Protein AF-A0A2V6LU46-F1 (afdb_monomer_lite)

Radius of gyration: 28.06 Å; chains: 1; bounding box: 50×74×69 Å

Sequence (119 aa):
MPWRPVLMEAGAPASKSTRRCGRGKVSLRPADETKRGPPYPMKVIEISCLEVWREISNFLDGEADPEMRARMEAHFKVCAHCTAILDGTKNVVKLVGDGVEYQMPEGFSKRLYDKLKAN

pLDDT: mean 71.81, std 19.09, range [36.12, 94.38]

Structure (mmCIF, N/CA/C/O backbone):
data_AF-A0A2V6LU46-F1
#
_entry.id   AF-A0A2V6LU46-F1
#
loop_
_atom_site.group_PDB
_atom_site.id
_atom_site.type_symbol
_atom_site.label_atom_id
_atom_site.label_alt_id
_atom_site.label_comp_id
_atom_site.label_asym_id
_atom_site.label_entity_id
_atom_site.label_seq_id
_atom_site.pdbx_PDB_ins_code
_atom_site.Cartn_x
_atom_site.Cartn_y
_atom_site.Cartn_z
_atom_site.occupancy
_atom_site.B_iso_or_equiv
_atom_site.auth_seq_id
_atom_site.auth_comp_id
_atom_site.auth_asym_id
_atom_site.auth_atom_id
_atom_site.pdbx_PDB_model_num
ATOM 1 N N . MET A 1 1 ? -2.431 -19.689 56.775 1.00 46.03 1 MET A N 1
ATOM 2 C CA . MET A 1 1 ? -2.349 -21.137 56.489 1.00 46.03 1 MET A CA 1
ATOM 3 C C . MET A 1 1 ? -1.683 -21.329 55.130 1.00 46.03 1 MET A C 1
ATOM 5 O O . MET A 1 1 ? -2.304 -20.988 54.131 1.00 46.03 1 MET A O 1
ATOM 9 N N . PRO A 1 2 ? -0.420 -21.776 55.076 1.00 44.84 2 PRO A N 1
ATOM 10 C CA . PRO A 1 2 ? 0.269 -22.089 53.828 1.00 44.84 2 PRO A CA 1
ATOM 11 C C . PRO A 1 2 ? -0.044 -23.534 53.412 1.00 44.84 2 PRO A C 1
ATOM 13 O O . PRO A 1 2 ? 0.163 -24.470 54.184 1.00 44.84 2 PRO A O 1
ATOM 16 N N . TRP A 1 3 ? -0.583 -23.713 52.207 1.00 41.88 3 TRP A N 1
ATOM 17 C CA . TRP A 1 3 ? -0.912 -25.030 51.666 1.00 41.88 3 TRP A CA 1
ATOM 18 C C . TRP A 1 3 ? 0.364 -25.727 51.181 1.00 41.88 3 TRP A C 1
ATOM 20 O O . TRP A 1 3 ? 1.124 -25.183 50.382 1.00 41.88 3 TRP A O 1
ATOM 30 N N . ARG A 1 4 ? 0.608 -26.922 51.726 1.00 52.62 4 ARG A N 1
ATOM 31 C CA . ARG A 1 4 ? 1.733 -27.810 51.399 1.00 52.62 4 ARG A CA 1
ATOM 32 C C . ARG A 1 4 ? 1.507 -28.504 50.043 1.00 52.62 4 ARG A C 1
ATOM 34 O O . ARG A 1 4 ? 0.354 -28.745 49.688 1.00 52.62 4 ARG A O 1
ATOM 41 N N . PRO A 1 5 ? 2.577 -28.880 49.320 1.00 50.88 5 PRO A N 1
ATOM 42 C CA . PRO A 1 5 ? 2.488 -29.598 48.054 1.00 50.88 5 PRO A CA 1
ATOM 43 C C . PRO A 1 5 ? 2.309 -31.104 48.293 1.00 50.88 5 PRO A C 1
ATOM 45 O O . PRO A 1 5 ? 2.883 -31.662 49.229 1.00 50.88 5 PRO A O 1
ATOM 48 N N . VAL A 1 6 ? 1.554 -31.768 47.419 1.00 54.22 6 VAL A N 1
ATOM 49 C CA . VAL A 1 6 ? 1.546 -33.232 47.304 1.00 54.22 6 VAL A CA 1
ATOM 50 C C . VAL A 1 6 ? 2.331 -33.594 46.050 1.00 54.22 6 VAL A C 1
ATOM 52 O O . VAL A 1 6 ? 1.936 -33.253 44.937 1.00 54.22 6 VAL A O 1
ATOM 55 N N . LEU A 1 7 ? 3.472 -34.246 46.261 1.00 44.12 7 LEU A N 1
ATOM 56 C CA . LEU A 1 7 ? 4.251 -34.914 45.228 1.00 44.12 7 LEU A CA 1
ATOM 57 C C . LEU A 1 7 ? 3.751 -36.361 45.101 1.00 44.12 7 LEU A C 1
ATOM 59 O O . LEU A 1 7 ? 3.614 -37.022 46.123 1.00 44.12 7 LEU A O 1
ATOM 63 N N . MET A 1 8 ? 3.529 -36.773 43.847 1.00 37.19 8 MET A N 1
ATOM 64 C CA . MET A 1 8 ? 3.688 -38.106 43.234 1.00 37.19 8 MET A CA 1
ATOM 65 C C . MET A 1 8 ? 3.207 -39.360 43.978 1.00 37.19 8 MET A C 1
ATOM 67 O O . MET A 1 8 ? 3.631 -39.628 45.085 1.00 37.19 8 MET A O 1
ATOM 71 N N . GLU A 1 9 ? 2.470 -40.215 43.263 1.00 37.41 9 GLU A N 1
ATOM 72 C CA . GLU A 1 9 ? 2.926 -41.588 42.997 1.00 37.41 9 GLU A CA 1
ATOM 73 C C . GLU A 1 9 ? 2.381 -42.059 41.636 1.00 37.41 9 GLU A C 1
ATOM 75 O O . GLU A 1 9 ? 1.295 -41.675 41.195 1.00 37.41 9 GLU A O 1
ATOM 80 N N . ALA A 1 10 ? 3.203 -42.846 40.944 1.00 46.75 10 ALA A N 1
ATOM 81 C CA . ALA A 1 10 ? 3.030 -43.311 39.578 1.00 46.75 10 ALA A CA 1
ATOM 82 C C . ALA A 1 10 ? 2.206 -44.610 39.488 1.00 46.75 10 ALA A C 1
ATOM 84 O O . ALA A 1 10 ? 2.265 -45.462 40.368 1.00 46.75 10 ALA A O 1
ATOM 85 N N . GLY A 1 11 ? 1.511 -44.805 38.361 1.00 36.12 11 GLY A N 1
ATOM 86 C CA . GLY A 1 11 ? 0.816 -46.051 38.027 1.00 36.12 11 GLY A CA 1
ATOM 87 C C . GLY A 1 11 ? 0.710 -46.274 36.514 1.00 36.12 11 GLY A C 1
ATOM 88 O O . GLY A 1 11 ? -0.154 -45.699 35.868 1.00 36.12 11 GLY A O 1
ATOM 89 N N . ALA A 1 12 ? 1.659 -47.067 36.007 1.00 45.84 12 ALA A N 1
ATOM 90 C CA . ALA A 1 12 ? 1.764 -47.932 34.813 1.00 45.84 12 ALA A CA 1
ATOM 91 C C . ALA A 1 12 ? 0.668 -48.011 33.694 1.00 45.84 12 ALA A C 1
ATOM 93 O O . ALA A 1 12 ? -0.490 -47.667 33.891 1.00 45.84 12 ALA A O 1
ATOM 94 N N . PRO A 1 13 ? 1.030 -48.518 32.484 1.00 53.53 13 PRO A N 1
ATOM 95 C CA . PRO A 1 13 ? 0.554 -48.008 31.191 1.00 53.53 13 PRO A CA 1
ATOM 96 C C . PRO A 1 13 ? -0.268 -48.995 30.328 1.00 53.53 13 PRO A C 1
ATOM 98 O O . PRO A 1 13 ? -0.016 -50.195 30.325 1.00 53.53 13 PRO A O 1
ATOM 101 N N . ALA A 1 14 ? -1.140 -48.467 29.461 1.00 40.09 14 ALA A N 1
ATOM 102 C CA . ALA A 1 14 ? -1.574 -49.053 28.178 1.00 40.09 14 ALA A CA 1
ATOM 103 C C . ALA A 1 14 ? -2.356 -47.959 27.415 1.00 40.09 14 ALA A C 1
ATOM 105 O O . ALA A 1 14 ? -3.146 -47.250 28.014 1.00 40.09 14 ALA A O 1
ATOM 106 N N . SER A 1 15 ? -2.194 -47.691 26.122 1.00 49.56 15 SER A N 1
ATOM 107 C CA . SER A 1 15 ? -1.986 -48.596 25.004 1.00 49.56 15 SER A CA 1
ATOM 108 C C . SER A 1 15 ? -1.191 -47.904 23.888 1.00 49.56 15 SER A C 1
ATOM 110 O O . SER A 1 15 ? -1.217 -46.685 23.702 1.00 49.56 15 SER A O 1
ATOM 112 N N . LYS A 1 16 ? -0.437 -48.705 23.136 1.00 44.62 16 LYS A N 1
ATOM 113 C CA . LYS A 1 16 ? 0.388 -48.255 22.015 1.00 44.62 16 LYS A CA 1
ATOM 114 C C . LYS A 1 16 ? -0.508 -47.869 20.834 1.00 44.62 16 LYS A C 1
ATOM 116 O O . LYS A 1 16 ? -0.821 -48.718 20.008 1.00 44.62 16 LYS A O 1
ATOM 121 N N . SER A 1 17 ? -0.869 -46.590 20.709 1.00 48.84 17 SER A N 1
ATOM 122 C CA . SER A 1 17 ? -1.347 -46.056 19.427 1.00 48.84 17 SER A CA 1
ATOM 123 C C . SER A 1 17 ? -0.123 -45.746 18.562 1.00 48.84 17 SER A C 1
ATOM 125 O O . SER A 1 17 ? 0.587 -44.755 18.764 1.00 48.84 17 SER A O 1
ATOM 127 N N . THR A 1 18 ? 0.170 -46.629 17.619 1.00 47.91 18 THR A N 1
ATOM 128 C CA . THR A 1 18 ? 1.203 -46.450 16.601 1.00 47.91 18 THR A CA 1
ATOM 129 C C . THR A 1 18 ? 0.747 -45.4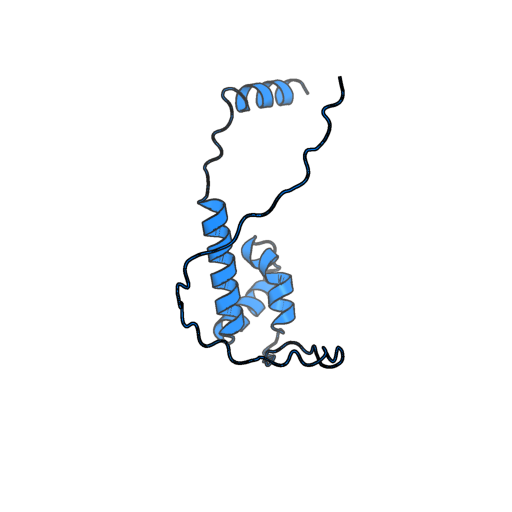15 15.575 1.00 47.91 18 THR A C 1
ATOM 131 O O . THR A 1 18 ? 0.381 -45.740 14.449 1.00 47.91 18 THR A O 1
ATOM 134 N N . ARG A 1 19 ? 0.826 -44.125 15.923 1.00 46.00 19 ARG A N 1
ATOM 135 C CA . ARG A 1 19 ? 0.873 -43.075 14.899 1.00 46.00 19 ARG A CA 1
ATOM 136 C C . ARG A 1 19 ? 2.268 -43.049 14.290 1.00 46.00 19 ARG A C 1
ATOM 138 O O . ARG A 1 19 ? 3.194 -42.416 14.789 1.00 46.00 19 ARG A O 1
ATOM 145 N N . ARG A 1 20 ? 2.402 -43.802 13.201 1.00 46.34 20 ARG A N 1
ATOM 146 C CA . ARG A 1 20 ? 3.533 -43.781 12.278 1.00 46.34 20 ARG A CA 1
ATOM 147 C C . ARG A 1 20 ? 3.595 -42.403 11.615 1.00 46.34 20 ARG A C 1
ATOM 149 O O . ARG A 1 20 ? 2.943 -42.174 10.609 1.00 46.34 20 ARG A O 1
ATOM 156 N N . CYS A 1 21 ? 4.386 -41.495 12.173 1.00 51.69 21 CYS A N 1
ATOM 157 C CA . CYS A 1 21 ? 4.890 -40.345 11.431 1.00 51.69 21 CYS A CA 1
ATOM 158 C C . CYS A 1 21 ? 6.384 -40.593 11.213 1.00 51.69 21 CYS A C 1
ATOM 160 O O . CYS A 1 21 ? 7.140 -40.715 12.179 1.00 51.69 21 CYS A O 1
ATOM 162 N N . GLY A 1 22 ? 6.785 -40.786 9.955 1.00 52.56 22 GLY A N 1
ATOM 163 C CA . GLY A 1 22 ? 8.161 -41.082 9.562 1.00 52.56 22 GLY A CA 1
ATOM 164 C C . GLY A 1 22 ? 9.079 -39.908 9.880 1.00 52.56 22 GLY A C 1
ATOM 165 O O . GLY A 1 22 ? 9.300 -39.039 9.046 1.00 52.56 22 GLY A O 1
ATOM 166 N N . ARG A 1 23 ? 9.607 -39.869 11.103 1.00 47.47 23 ARG A N 1
ATOM 167 C CA . ARG A 1 23 ? 10.608 -38.891 11.521 1.00 47.47 23 ARG A CA 1
ATOM 168 C C . ARG A 1 23 ? 11.985 -39.465 11.209 1.00 47.47 23 ARG A C 1
ATOM 170 O O . ARG A 1 23 ? 12.582 -40.162 12.027 1.00 47.47 23 ARG A O 1
ATOM 177 N N . GLY A 1 24 ? 12.459 -39.199 9.993 1.00 48.31 24 GLY A N 1
ATOM 178 C CA . GLY A 1 24 ? 13.875 -39.329 9.669 1.00 48.31 24 GLY A CA 1
ATOM 179 C C . GLY A 1 24 ? 14.697 -38.560 10.705 1.00 48.31 24 GLY A C 1
ATOM 180 O O . GLY A 1 24 ? 14.314 -37.466 11.124 1.00 48.31 24 GLY A O 1
ATOM 181 N N . LYS A 1 25 ? 15.787 -39.164 11.181 1.00 51.12 25 LYS A N 1
ATOM 182 C CA . LYS A 1 25 ? 16.682 -38.543 12.159 1.00 51.12 25 LYS A CA 1
ATOM 183 C C . LYS A 1 25 ? 17.386 -37.375 11.470 1.00 51.12 25 LYS A C 1
ATOM 185 O O . LYS A 1 25 ? 18.358 -37.584 10.752 1.00 51.12 25 LYS A O 1
ATOM 190 N N . VAL A 1 26 ? 16.888 -36.155 11.648 1.00 55.56 26 VAL A N 1
ATOM 191 C CA . VAL A 1 26 ? 17.650 -34.968 11.262 1.00 55.56 26 VAL A CA 1
ATOM 192 C C . VAL A 1 26 ? 18.776 -34.835 12.277 1.00 55.56 26 VAL A C 1
ATOM 194 O O . VAL A 1 26 ? 18.544 -34.540 13.447 1.00 55.56 26 VAL A O 1
ATOM 197 N N . SER A 1 27 ? 19.995 -35.124 11.827 1.00 49.12 27 SER A N 1
ATOM 198 C CA . SER A 1 27 ? 21.208 -34.746 12.541 1.00 49.12 27 SER A CA 1
ATOM 199 C C . SER A 1 27 ? 21.239 -33.222 12.609 1.00 49.12 27 SER A C 1
ATOM 201 O O . SER A 1 27 ? 21.384 -32.557 11.580 1.00 49.12 27 SER A O 1
ATOM 203 N N . LEU A 1 28 ? 21.033 -32.670 13.805 1.00 50.28 28 LEU A N 1
ATOM 204 C CA . LEU A 1 28 ? 21.264 -31.257 14.075 1.00 50.28 28 LEU A CA 1
ATOM 205 C C . LEU A 1 28 ? 22.768 -31.016 13.925 1.00 50.28 28 LEU A C 1
ATOM 207 O O . LEU A 1 28 ? 23.552 -31.315 14.824 1.00 50.28 28 LEU A O 1
ATOM 211 N N . ARG A 1 29 ? 23.175 -30.535 12.748 1.00 48.97 29 ARG A N 1
ATOM 212 C CA . ARG A 1 29 ? 24.528 -30.017 12.535 1.00 48.97 29 ARG A CA 1
ATOM 213 C C . ARG A 1 29 ? 24.697 -28.735 13.364 1.00 48.97 29 ARG A C 1
ATOM 215 O O . ARG A 1 29 ? 23.739 -27.965 13.455 1.00 48.97 29 ARG A O 1
ATOM 222 N N . PRO A 1 30 ? 25.877 -28.492 13.955 1.00 48.47 30 PRO A N 1
ATOM 223 C CA . PRO A 1 30 ? 26.135 -27.263 14.693 1.00 48.47 30 PRO A CA 1
ATOM 224 C C . PRO A 1 30 ? 26.012 -26.042 13.774 1.00 48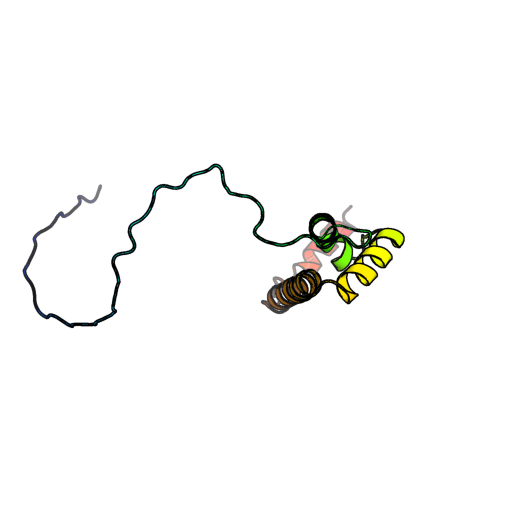.47 30 PRO A C 1
ATOM 226 O O . PRO A 1 30 ? 26.384 -26.092 12.599 1.00 48.47 30 PRO A O 1
ATOM 229 N N . ALA A 1 31 ? 25.446 -24.966 14.319 1.00 51.25 31 ALA A N 1
ATOM 230 C CA . ALA A 1 31 ? 25.255 -23.701 13.628 1.00 51.25 31 ALA A CA 1
ATOM 231 C C . ALA A 1 31 ? 26.617 -23.027 13.394 1.00 51.25 31 ALA A C 1
ATOM 233 O O . ALA A 1 31 ? 27.197 -22.449 14.307 1.00 51.25 31 ALA A O 1
ATOM 234 N N . ASP A 1 32 ? 27.127 -23.125 12.168 1.00 49.50 32 ASP A N 1
ATOM 235 C CA . ASP A 1 32 ? 28.228 -22.296 11.682 1.00 49.50 32 ASP A CA 1
ATOM 236 C C . ASP A 1 32 ? 27.690 -20.875 11.460 1.00 49.50 32 ASP A C 1
ATOM 238 O O . ASP A 1 32 ? 26.907 -20.603 10.546 1.00 49.50 32 ASP A O 1
ATOM 242 N N . GLU A 1 33 ? 28.043 -19.976 12.374 1.00 50.38 33 GLU A N 1
ATOM 243 C CA . GLU A 1 33 ? 27.498 -18.621 12.458 1.00 50.38 33 GLU A CA 1
ATOM 244 C C . GLU A 1 33 ? 28.032 -17.678 11.361 1.00 50.38 33 GLU A C 1
ATOM 246 O O . GLU A 1 33 ? 27.513 -16.580 11.162 1.00 50.38 33 GLU A O 1
ATOM 251 N N . THR A 1 34 ? 29.007 -18.146 10.578 1.00 55.22 34 THR A N 1
ATOM 252 C CA . THR A 1 34 ? 29.771 -17.396 9.572 1.00 55.22 34 THR A CA 1
ATOM 253 C C . THR A 1 34 ? 29.134 -17.322 8.176 1.00 55.22 34 THR A C 1
ATOM 255 O O . THR A 1 34 ? 29.739 -16.779 7.253 1.00 55.22 34 THR A O 1
ATOM 258 N N . LYS A 1 35 ? 27.906 -17.829 7.981 1.00 55.81 35 LYS A N 1
ATOM 259 C CA . LYS A 1 35 ? 27.259 -17.940 6.650 1.00 55.81 35 LYS A CA 1
ATOM 260 C C . LYS A 1 35 ? 25.893 -17.243 6.513 1.00 55.81 35 LYS A C 1
ATOM 262 O O . LYS A 1 35 ? 25.186 -17.498 5.540 1.00 55.81 35 LYS A O 1
ATOM 267 N N . ARG A 1 36 ? 25.493 -16.349 7.427 1.00 53.62 36 ARG A N 1
ATOM 268 C CA . ARG A 1 36 ? 24.215 -15.601 7.325 1.00 53.62 36 ARG A CA 1
ATOM 269 C C . ARG A 1 36 ? 24.313 -14.388 6.384 1.00 53.62 36 ARG A C 1
ATOM 271 O O . ARG A 1 36 ? 24.139 -13.249 6.800 1.00 53.62 36 ARG A O 1
ATOM 278 N N . GLY A 1 37 ? 24.589 -14.634 5.105 1.00 58.06 37 GLY A N 1
ATOM 279 C CA . GLY A 1 37 ? 24.252 -13.675 4.047 1.00 58.06 37 GLY A CA 1
ATOM 280 C C . GLY A 1 37 ? 22.743 -13.726 3.744 1.00 58.06 37 GLY A C 1
ATOM 281 O O . GLY A 1 37 ? 22.142 -14.789 3.914 1.00 58.06 37 GLY A O 1
ATOM 282 N N . PRO A 1 38 ? 22.098 -12.620 3.327 1.00 54.66 38 PRO A N 1
ATOM 283 C CA . PRO A 1 38 ? 20.671 -12.622 3.003 1.00 54.66 38 PRO A CA 1
ATOM 284 C C . PRO A 1 38 ? 20.376 -13.575 1.821 1.00 54.66 38 PRO A C 1
ATOM 286 O O . PRO A 1 38 ? 21.099 -13.538 0.824 1.00 54.66 38 PRO A O 1
ATOM 289 N N . PRO A 1 39 ? 19.333 -14.426 1.891 1.00 57.88 39 PRO A N 1
ATOM 290 C CA . PRO A 1 39 ? 19.121 -15.535 0.951 1.00 57.88 39 PRO A CA 1
ATOM 291 C C . PRO A 1 39 ? 18.518 -15.139 -0.415 1.00 57.88 39 PRO A C 1
ATOM 293 O O . PRO A 1 39 ? 17.889 -15.972 -1.066 1.00 57.88 39 PRO A O 1
ATOM 296 N N . TYR A 1 40 ? 18.696 -13.897 -0.882 1.00 53.59 40 TYR A N 1
ATOM 297 C CA . TYR A 1 40 ? 17.995 -13.385 -2.069 1.00 53.59 40 TYR A CA 1
ATOM 298 C C . TYR A 1 40 ? 18.935 -12.639 -3.032 1.00 53.59 40 TYR A C 1
ATOM 300 O O . TYR A 1 40 ? 19.722 -11.800 -2.585 1.00 53.59 40 TYR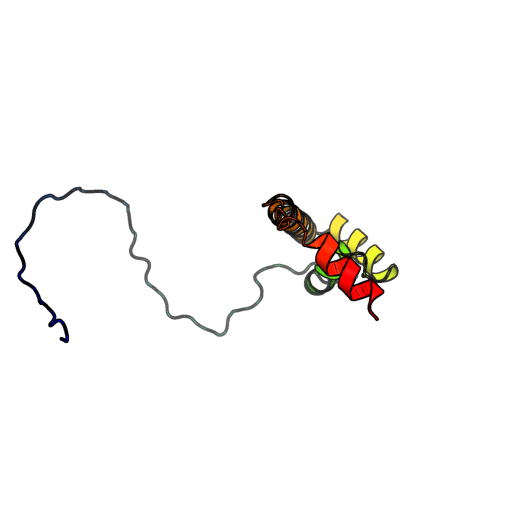 A O 1
ATOM 308 N N . PRO A 1 41 ? 18.844 -12.879 -4.356 1.00 59.66 41 PRO A N 1
ATOM 309 C CA . PRO A 1 41 ? 19.629 -12.145 -5.342 1.00 59.66 41 PRO A CA 1
ATOM 310 C C . PRO A 1 41 ? 19.104 -10.707 -5.478 1.00 59.66 41 PRO A C 1
ATOM 312 O O . PRO A 1 41 ? 18.014 -10.479 -6.004 1.00 59.66 41 PRO A O 1
ATOM 315 N N . MET A 1 42 ? 19.886 -9.726 -5.017 1.00 53.53 42 MET A N 1
ATOM 316 C CA . MET A 1 42 ? 19.606 -8.305 -5.240 1.00 53.53 42 MET A CA 1
ATOM 317 C C . MET A 1 42 ? 19.791 -7.956 -6.720 1.00 53.53 42 MET A C 1
ATOM 319 O O . MET A 1 42 ? 20.916 -7.811 -7.195 1.00 53.53 42 MET A O 1
ATOM 323 N N . LYS A 1 43 ? 18.686 -7.793 -7.454 1.00 51.94 43 LYS A N 1
ATOM 324 C CA . LYS A 1 43 ? 18.704 -7.098 -8.746 1.00 51.94 43 LYS A CA 1
ATOM 325 C C . LYS A 1 43 ? 18.636 -5.596 -8.492 1.00 51.94 43 LYS A C 1
ATOM 327 O O . LYS A 1 43 ? 17.672 -5.109 -7.911 1.00 51.94 43 LYS A O 1
ATOM 332 N N . VAL A 1 44 ? 19.676 -4.891 -8.924 1.00 48.75 44 VAL A N 1
ATOM 333 C CA . VAL A 1 44 ? 19.787 -3.435 -8.832 1.00 48.75 44 VAL A CA 1
ATOM 334 C C . VAL A 1 44 ? 19.271 -2.841 -10.135 1.00 48.75 44 VAL A C 1
ATOM 336 O O . VAL A 1 44 ? 19.880 -3.022 -11.186 1.00 48.75 44 VAL A O 1
ATOM 339 N N . ILE A 1 45 ? 18.137 -2.154 -10.056 1.00 57.75 45 ILE A N 1
ATOM 340 C CA . ILE A 1 45 ? 17.679 -1.214 -11.079 1.00 57.75 45 ILE A CA 1
ATOM 341 C C . ILE A 1 45 ? 17.328 0.045 -10.294 1.00 57.75 45 ILE A C 1
ATOM 343 O O . ILE A 1 45 ? 16.301 0.081 -9.622 1.00 57.75 45 ILE A O 1
ATOM 347 N N . GLU A 1 46 ? 18.281 0.978 -10.290 1.00 61.72 46 GLU A N 1
ATOM 348 C CA . GLU A 1 46 ? 18.317 2.311 -9.654 1.00 61.72 46 GLU A CA 1
ATOM 349 C C . GLU A 1 46 ? 18.072 2.415 -8.137 1.00 61.72 46 GLU A C 1
ATOM 351 O O . GLU A 1 46 ? 18.633 3.308 -7.512 1.00 61.72 46 GLU A O 1
ATOM 356 N N . ILE A 1 47 ? 17.367 1.473 -7.509 1.00 76.50 47 ILE A N 1
ATOM 357 C CA . ILE A 1 47 ? 17.241 1.339 -6.053 1.00 76.50 47 ILE A CA 1
ATOM 358 C C . ILE A 1 47 ? 17.322 -0.133 -5.636 1.00 76.50 47 ILE A C 1
ATOM 360 O O . ILE A 1 47 ? 16.897 -1.042 -6.361 1.00 76.50 47 ILE A O 1
ATOM 364 N N . SER A 1 48 ? 17.910 -0.383 -4.465 1.00 83.62 48 SER A N 1
ATOM 365 C CA . SER A 1 48 ? 18.081 -1.742 -3.938 1.00 83.62 48 SER A CA 1
ATOM 366 C C . SER A 1 48 ? 16.813 -2.245 -3.241 1.00 83.62 48 SER A C 1
ATOM 368 O O . SER A 1 48 ? 16.072 -1.464 -2.646 1.00 83.62 48 SER A O 1
ATOM 370 N N . CYS A 1 49 ? 16.579 -3.564 -3.236 1.00 86.75 49 CYS A N 1
ATOM 371 C CA . CYS A 1 49 ? 15.444 -4.143 -2.504 1.00 86.75 49 CYS A CA 1
ATOM 372 C C . CYS A 1 49 ? 15.464 -3.770 -1.009 1.00 86.75 49 CYS A C 1
ATOM 374 O O . CYS A 1 49 ? 14.413 -3.569 -0.414 1.00 86.75 49 CYS A O 1
ATOM 376 N N . LEU A 1 50 ? 16.652 -3.654 -0.405 1.00 86.69 50 LEU A N 1
ATOM 377 C CA . LEU A 1 50 ? 16.802 -3.261 1.001 1.00 86.69 50 LEU A CA 1
ATOM 378 C C . LEU A 1 50 ? 16.295 -1.844 1.267 1.00 86.69 50 LEU A C 1
ATOM 380 O O . LEU A 1 50 ? 15.682 -1.588 2.298 1.00 86.69 50 LEU A O 1
ATOM 384 N N . GLU A 1 51 ? 16.562 -0.932 0.342 1.00 86.31 51 GLU A N 1
ATOM 385 C CA . GLU A 1 51 ? 16.126 0.456 0.431 1.00 86.31 51 GLU A CA 1
ATOM 386 C C . GLU A 1 51 ? 14.611 0.564 0.251 1.00 86.31 51 GLU A C 1
ATOM 388 O O . GLU A 1 51 ? 13.944 1.212 1.051 1.00 86.31 51 GLU A O 1
ATOM 393 N N . VAL A 1 52 ? 14.050 -0.201 -0.691 1.00 88.81 52 VAL A N 1
ATOM 394 C CA . VAL A 1 52 ? 12.595 -0.346 -0.841 1.00 88.81 52 VAL A CA 1
ATOM 395 C C . VAL A 1 52 ? 11.954 -0.830 0.457 1.00 88.81 52 VAL A C 1
ATOM 397 O O . VAL A 1 52 ? 10.914 -0.311 0.834 1.00 88.81 52 VAL A O 1
ATOM 400 N N . TRP A 1 53 ? 12.550 -1.797 1.161 1.00 87.62 53 TRP A N 1
ATOM 401 C CA . TRP A 1 53 ? 11.985 -2.317 2.414 1.00 87.62 53 TRP A CA 1
ATOM 402 C C . TRP A 1 53 ? 12.070 -1.328 3.573 1.00 87.62 53 TRP A C 1
ATOM 404 O O . TRP A 1 53 ? 11.210 -1.366 4.447 1.00 87.62 53 TRP A O 1
ATOM 414 N N . ARG A 1 54 ? 13.085 -0.459 3.595 1.00 89.62 54 ARG A N 1
ATOM 415 C CA . ARG A 1 54 ? 13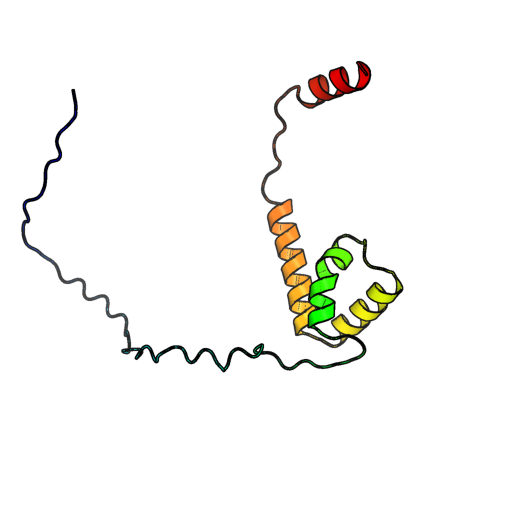.188 0.610 4.598 1.00 89.62 54 ARG A CA 1
ATOM 416 C C . ARG A 1 54 ? 12.113 1.668 4.392 1.00 89.62 54 ARG A C 1
ATOM 418 O O . ARG A 1 54 ? 11.491 2.084 5.359 1.00 89.62 54 ARG A O 1
ATOM 425 N N . GLU A 1 55 ? 11.861 2.024 3.138 1.00 90.81 55 GLU A N 1
ATOM 426 C CA . GLU A 1 55 ? 10.908 3.076 2.778 1.00 90.81 55 GLU A CA 1
ATOM 427 C C . GLU A 1 55 ? 9.482 2.563 2.529 1.00 90.81 55 GLU A C 1
ATOM 429 O O . GLU A 1 55 ? 8.583 3.351 2.244 1.00 90.81 55 GLU A O 1
ATOM 434 N N . ILE A 1 56 ? 9.226 1.253 2.635 1.00 91.19 56 ILE A N 1
ATOM 435 C CA . ILE A 1 56 ? 7.911 0.687 2.296 1.00 91.19 56 ILE A CA 1
ATOM 436 C C . ILE A 1 56 ? 6.796 1.170 3.224 1.00 91.19 56 ILE A C 1
ATOM 438 O O . ILE A 1 56 ? 5.675 1.357 2.759 1.00 91.19 56 ILE A O 1
ATOM 442 N N . SER A 1 57 ? 7.095 1.387 4.508 1.00 89.88 57 SER A N 1
ATOM 443 C CA . SER A 1 57 ? 6.129 1.931 5.467 1.00 89.88 57 SER A CA 1
ATOM 444 C C . SER A 1 57 ? 5.762 3.364 5.085 1.00 89.88 57 SER A C 1
ATOM 446 O O . SER A 1 57 ? 4.602 3.634 4.800 1.00 89.88 57 SER A O 1
ATOM 448 N N . ASN A 1 58 ? 6.768 4.225 4.895 1.00 92.19 58 ASN A N 1
ATOM 449 C CA . ASN A 1 58 ? 6.586 5.613 4.454 1.00 92.19 58 ASN A CA 1
ATOM 450 C C . ASN A 1 58 ? 5.820 5.695 3.120 1.00 92.19 58 ASN A C 1
ATOM 452 O O . ASN A 1 58 ? 4.981 6.571 2.919 1.00 92.19 58 ASN A O 1
ATOM 456 N N . PHE A 1 59 ? 6.070 4.759 2.199 1.00 91.81 59 PHE A N 1
ATOM 457 C CA . PHE A 1 59 ? 5.345 4.662 0.932 1.00 91.81 59 PHE A CA 1
ATOM 458 C C . PHE A 1 59 ? 3.860 4.314 1.114 1.00 91.81 59 PHE A C 1
ATOM 460 O O . PHE A 1 59 ? 3.021 4.840 0.379 1.00 91.81 59 PHE A O 1
ATOM 467 N N . LEU A 1 60 ? 3.528 3.422 2.053 1.00 89.69 60 LEU A N 1
ATOM 468 C CA . LEU A 1 60 ? 2.145 3.042 2.357 1.00 89.69 60 LEU A CA 1
ATOM 469 C C . LEU A 1 60 ? 1.392 4.151 3.096 1.00 89.69 60 LEU A C 1
ATOM 471 O O . LEU A 1 60 ? 0.222 4.376 2.792 1.00 89.69 60 LEU A O 1
ATOM 475 N N . ASP A 1 61 ? 2.078 4.856 3.993 1.00 89.69 61 ASP A N 1
ATOM 476 C CA . ASP A 1 61 ? 1.523 5.956 4.786 1.00 89.69 61 ASP A CA 1
ATOM 477 C C . ASP A 1 61 ? 1.425 7.272 3.986 1.00 89.69 61 ASP A C 1
ATOM 479 O O . ASP A 1 61 ? 0.786 8.229 4.415 1.00 89.69 61 ASP A O 1
ATOM 483 N N . GLY A 1 62 ? 2.004 7.315 2.779 1.00 88.31 62 GLY A N 1
ATOM 484 C CA . GLY A 1 62 ? 1.989 8.492 1.906 1.00 88.31 62 GLY A CA 1
ATOM 485 C C . GLY A 1 62 ? 2.989 9.580 2.307 1.00 88.31 62 GLY A C 1
ATOM 486 O O . GLY A 1 62 ? 2.922 10.687 1.780 1.00 88.31 62 GLY A O 1
ATOM 487 N N . GLU A 1 63 ? 3.921 9.260 3.205 1.00 90.50 63 GLU A N 1
ATOM 488 C CA . GLU A 1 63 ? 4.967 10.158 3.711 1.00 90.50 63 GLU A CA 1
ATOM 489 C C . GLU A 1 63 ? 6.281 10.058 2.918 1.00 90.50 63 GLU A C 1
ATOM 491 O O . GLU A 1 63 ? 7.216 10.821 3.152 1.00 90.50 63 GLU A O 1
ATOM 496 N N . ALA A 1 64 ? 6.373 9.126 1.965 1.00 88.06 64 ALA A N 1
ATOM 497 C CA . ALA A 1 64 ? 7.528 9.018 1.082 1.00 88.06 64 ALA A CA 1
ATOM 498 C C . ALA A 1 64 ? 7.640 10.227 0.138 1.00 88.06 64 ALA A C 1
ATOM 500 O O . ALA A 1 64 ? 6.661 10.641 -0.488 1.00 88.06 64 ALA A O 1
ATOM 501 N N . ASP A 1 65 ? 8.866 10.732 -0.023 1.00 89.06 65 ASP A N 1
ATOM 502 C CA . ASP A 1 65 ? 9.184 11.799 -0.972 1.00 89.06 65 ASP A CA 1
ATOM 503 C C . ASP A 1 65 ? 8.724 11.428 -2.402 1.00 89.06 65 ASP A C 1
ATOM 505 O O . ASP A 1 65 ? 8.888 10.273 -2.818 1.00 89.06 65 ASP A O 1
ATOM 509 N N . PRO A 1 66 ? 8.145 12.364 -3.181 1.00 86.69 66 PRO A N 1
ATOM 510 C CA . PRO A 1 66 ? 7.620 12.080 -4.518 1.00 86.69 66 PRO A CA 1
ATOM 511 C C . PRO A 1 66 ? 8.656 11.496 -5.488 1.00 86.69 66 PRO A C 1
ATOM 513 O O . PRO A 1 66 ? 8.301 10.652 -6.317 1.00 86.69 66 PRO A O 1
ATOM 516 N N . GLU A 1 67 ? 9.927 11.892 -5.391 1.00 85.94 67 GLU A N 1
ATOM 517 C CA . GLU A 1 67 ? 10.997 11.326 -6.212 1.00 85.94 67 GLU A CA 1
ATOM 518 C C . GLU A 1 67 ? 11.275 9.873 -5.809 1.00 85.94 67 GLU A C 1
ATOM 520 O O . GLU A 1 67 ? 11.363 8.982 -6.662 1.00 85.94 67 GLU A O 1
ATOM 525 N N . MET A 1 68 ? 11.338 9.609 -4.502 1.00 85.69 68 MET A N 1
ATOM 526 C CA . MET A 1 68 ? 11.536 8.262 -3.968 1.00 85.69 68 MET A CA 1
ATOM 527 C C . MET A 1 68 ? 10.367 7.342 -4.330 1.00 85.69 68 MET A C 1
ATOM 529 O O . MET A 1 68 ? 10.561 6.204 -4.763 1.00 85.69 68 MET A O 1
ATOM 533 N N . ARG A 1 69 ? 9.142 7.861 -4.255 1.00 88.75 69 ARG A N 1
ATOM 534 C CA . ARG A 1 69 ? 7.923 7.150 -4.630 1.00 88.75 69 ARG A CA 1
ATOM 535 C C . ARG A 1 69 ? 7.951 6.704 -6.096 1.00 88.75 69 ARG A C 1
ATOM 537 O O . ARG A 1 69 ? 7.643 5.547 -6.379 1.00 88.75 69 ARG A O 1
ATOM 544 N N . ALA A 1 70 ? 8.364 7.576 -7.017 1.00 88.81 70 ALA A N 1
ATOM 545 C CA . ALA A 1 70 ? 8.475 7.237 -8.437 1.00 88.81 70 ALA A CA 1
ATOM 546 C C . ALA A 1 70 ? 9.509 6.123 -8.687 1.00 88.81 70 ALA A C 1
ATOM 548 O O . ALA A 1 70 ? 9.247 5.182 -9.444 1.00 88.81 70 ALA A O 1
ATOM 549 N N . ARG A 1 71 ? 10.659 6.181 -8.000 1.00 87.94 71 ARG A N 1
ATOM 550 C CA . ARG A 1 71 ? 11.692 5.134 -8.063 1.00 87.94 71 ARG A CA 1
ATOM 551 C C . ARG A 1 71 ? 11.178 3.798 -7.512 1.00 87.94 71 ARG A C 1
ATOM 553 O O . ARG A 1 71 ? 11.404 2.752 -8.120 1.00 87.94 71 ARG A O 1
ATOM 560 N N . MET A 1 72 ? 10.431 3.820 -6.407 1.00 88.81 72 MET A N 1
ATOM 561 C CA . MET A 1 72 ? 9.803 2.626 -5.826 1.00 88.81 72 MET A CA 1
ATOM 562 C C . MET A 1 72 ? 8.757 2.009 -6.758 1.00 88.81 72 MET A C 1
ATOM 564 O O . MET A 1 72 ? 8.768 0.797 -6.973 1.00 88.81 72 MET A O 1
ATOM 568 N N . GLU A 1 73 ? 7.902 2.822 -7.381 1.00 88.69 73 GLU A N 1
ATOM 569 C CA . GLU A 1 73 ? 6.934 2.355 -8.380 1.00 88.69 73 GLU A CA 1
ATOM 570 C C . GLU A 1 73 ? 7.613 1.708 -9.594 1.00 88.69 73 GLU A C 1
ATOM 572 O O . GLU A 1 73 ? 7.145 0.677 -10.087 1.00 88.69 73 GLU A O 1
ATOM 577 N N . ALA A 1 74 ? 8.730 2.272 -10.065 1.00 88.94 74 ALA A N 1
ATOM 578 C CA . ALA A 1 74 ? 9.534 1.663 -11.120 1.00 88.94 74 ALA A CA 1
ATOM 579 C C . ALA A 1 74 ? 10.115 0.309 -10.679 1.00 88.94 74 ALA A C 1
ATOM 581 O O . ALA A 1 74 ? 10.058 -0.663 -11.435 1.00 88.94 74 ALA A O 1
ATOM 582 N N . HIS A 1 75 ? 10.596 0.206 -9.436 1.00 88.19 75 HIS A N 1
ATOM 583 C CA . HIS A 1 75 ? 11.145 -1.035 -8.893 1.00 88.19 75 HIS A CA 1
ATOM 584 C C . HIS A 1 75 ? 10.085 -2.135 -8.731 1.00 88.19 75 HIS A C 1
ATOM 586 O O . HIS A 1 75 ? 10.345 -3.290 -9.078 1.00 88.19 75 HIS A O 1
ATOM 592 N N . PHE A 1 76 ? 8.875 -1.807 -8.266 1.00 88.12 76 PHE A N 1
ATOM 593 C CA . PHE A 1 76 ? 7.787 -2.784 -8.139 1.00 88.12 76 PHE A CA 1
ATOM 594 C C . PHE A 1 76 ? 7.409 -3.406 -9.491 1.00 88.12 76 PHE A C 1
ATOM 596 O O . PHE A 1 76 ? 7.193 -4.611 -9.570 1.00 88.12 76 PHE A O 1
ATOM 603 N N . LYS A 1 77 ? 7.445 -2.643 -10.590 1.00 87.56 77 LYS A N 1
ATOM 604 C CA . LYS A 1 77 ? 7.147 -3.177 -11.934 1.00 87.56 77 LYS A CA 1
ATOM 605 C C . LYS A 1 77 ? 8.118 -4.267 -12.398 1.00 87.56 77 LYS A C 1
ATOM 607 O O . LYS A 1 77 ? 7.751 -5.074 -13.247 1.00 87.56 77 LYS A O 1
ATOM 612 N N . VAL A 1 78 ? 9.344 -4.293 -11.870 1.00 85.69 78 VAL A N 1
ATOM 613 C CA . VAL A 1 78 ? 10.404 -5.208 -12.331 1.00 85.69 78 VAL A CA 1
ATOM 614 C C . VAL A 1 78 ? 10.740 -6.286 -11.296 1.00 85.69 78 VAL A C 1
ATOM 616 O O . VAL A 1 78 ? 11.147 -7.395 -11.651 1.00 85.69 78 VAL A O 1
ATOM 619 N N . CYS A 1 79 ? 10.559 -5.994 -10.008 1.00 88.56 79 CYS A N 1
ATOM 620 C CA . CYS A 1 79 ? 10.890 -6.897 -8.916 1.00 88.56 79 CYS A CA 1
ATOM 621 C C . CYS A 1 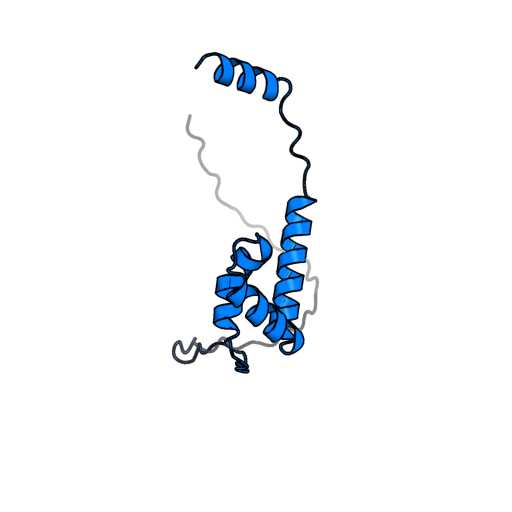79 ? 9.640 -7.593 -8.360 1.00 88.56 79 CYS A C 1
ATOM 623 O O . CYS A 1 79 ? 8.896 -7.043 -7.543 1.00 88.56 79 CYS A O 1
ATOM 625 N N . ALA A 1 80 ? 9.458 -8.862 -8.738 1.00 88.06 80 ALA A N 1
ATOM 626 C CA . ALA A 1 80 ? 8.377 -9.702 -8.219 1.00 88.06 80 ALA A CA 1
ATOM 627 C C . ALA A 1 80 ? 8.433 -9.869 -6.686 1.00 88.06 80 ALA A C 1
ATOM 629 O O . ALA A 1 80 ? 7.396 -9.944 -6.034 1.00 88.06 80 ALA A O 1
ATOM 630 N N . HIS A 1 81 ? 9.633 -9.876 -6.094 1.00 87.62 81 HIS A N 1
ATOM 631 C CA . HIS A 1 81 ? 9.803 -10.019 -4.646 1.00 87.62 81 HIS A CA 1
ATOM 632 C C . HIS A 1 81 ? 9.302 -8.788 -3.881 1.00 87.62 81 HIS A C 1
ATOM 634 O O . HIS A 1 81 ? 8.616 -8.917 -2.871 1.00 87.62 81 HIS A O 1
ATOM 640 N N . CYS A 1 82 ? 9.639 -7.586 -4.348 1.00 89.31 82 CYS A N 1
ATOM 641 C CA . CYS A 1 82 ? 9.187 -6.352 -3.709 1.00 89.31 82 CYS A CA 1
ATOM 642 C C . CYS A 1 82 ? 7.685 -6.127 -3.916 1.00 89.31 82 CYS A C 1
ATOM 644 O O . CYS A 1 82 ? 7.029 -5.629 -3.009 1.00 89.31 82 CYS A O 1
ATOM 646 N N . THR A 1 83 ? 7.130 -6.573 -5.046 1.00 90.88 83 THR A N 1
ATOM 647 C CA . THR A 1 83 ? 5.674 -6.595 -5.262 1.00 90.88 83 THR A CA 1
ATOM 648 C C . THR A 1 83 ? 4.976 -7.526 -4.273 1.00 90.88 83 THR A C 1
ATOM 650 O O . THR A 1 83 ? 4.043 -7.107 -3.598 1.00 90.88 83 THR A O 1
ATOM 653 N N . ALA A 1 84 ? 5.486 -8.751 -4.095 1.00 92.25 84 ALA A N 1
ATOM 654 C CA . ALA A 1 84 ? 4.935 -9.697 -3.125 1.00 92.25 84 ALA A CA 1
ATOM 655 C C . ALA A 1 84 ? 4.983 -9.160 -1.683 1.00 92.25 84 ALA A C 1
ATOM 657 O O . ALA A 1 84 ? 4.043 -9.369 -0.918 1.00 92.25 84 ALA A O 1
ATOM 658 N N . ILE A 1 85 ? 6.050 -8.441 -1.315 1.00 91.50 85 ILE A N 1
ATOM 659 C CA . ILE A 1 85 ? 6.128 -7.768 -0.011 1.00 91.50 85 ILE A CA 1
ATOM 660 C C . ILE A 1 85 ? 5.093 -6.651 0.082 1.00 91.50 85 ILE A C 1
ATOM 662 O O . ILE A 1 85 ? 4.375 -6.600 1.072 1.00 91.50 85 ILE A O 1
ATOM 666 N N . LEU A 1 86 ? 4.986 -5.778 -0.924 1.00 91.81 86 LEU A N 1
ATOM 667 C CA . LEU A 1 86 ? 4.018 -4.679 -0.918 1.00 91.81 86 LEU A CA 1
ATOM 668 C C . LEU A 1 86 ? 2.583 -5.190 -0.742 1.00 91.81 86 LEU A C 1
ATOM 670 O O . LEU A 1 86 ? 1.828 -4.654 0.070 1.00 91.81 86 LEU A O 1
ATOM 674 N N . ASP A 1 87 ? 2.220 -6.242 -1.470 1.00 92.06 87 ASP A N 1
ATOM 675 C CA . ASP A 1 87 ? 0.902 -6.865 -1.373 1.00 92.06 87 ASP A CA 1
ATOM 676 C C . ASP A 1 87 ? 0.699 -7.553 -0.020 1.00 92.06 87 ASP A C 1
ATOM 678 O O . ASP A 1 87 ? -0.361 -7.412 0.593 1.00 92.06 87 ASP A O 1
ATOM 682 N N . GLY A 1 88 ? 1.729 -8.236 0.489 1.00 92.44 88 GLY A N 1
ATOM 683 C CA . GLY A 1 88 ? 1.725 -8.843 1.818 1.00 92.44 88 GLY A CA 1
ATOM 684 C C . GLY A 1 88 ? 1.502 -7.814 2.925 1.00 92.44 88 GLY A C 1
ATOM 685 O O . GLY A 1 88 ? 0.624 -8.001 3.766 1.00 92.44 88 GLY A O 1
ATOM 686 N N . THR A 1 89 ? 2.226 -6.695 2.896 1.00 91.19 89 THR A N 1
ATOM 687 C CA . THR A 1 89 ? 2.084 -5.617 3.881 1.00 91.19 89 THR A CA 1
ATOM 688 C C . THR A 1 89 ? 0.701 -4.976 3.802 1.00 91.19 89 THR A C 1
ATOM 690 O O . THR A 1 89 ? 0.051 -4.814 4.831 1.00 91.19 89 THR A O 1
ATOM 693 N N . LYS A 1 90 ? 0.182 -4.700 2.597 1.00 90.50 90 LYS A N 1
ATOM 694 C CA . LYS A 1 90 ? -1.198 -4.208 2.420 1.00 90.50 90 LYS A CA 1
ATOM 695 C C . LYS A 1 90 ? -2.232 -5.185 2.968 1.00 90.50 90 LYS A C 1
ATOM 697 O O . LYS A 1 90 ? -3.221 -4.759 3.556 1.00 90.50 90 LYS A O 1
ATOM 702 N N . ASN A 1 91 ? -2.023 -6.483 2.771 1.00 90.81 91 ASN A N 1
ATOM 703 C CA . ASN A 1 91 ? -2.908 -7.503 3.314 1.00 90.81 91 ASN A CA 1
ATOM 704 C C . ASN A 1 91 ? -2.870 -7.520 4.847 1.00 90.81 91 ASN A C 1
ATOM 706 O O . ASN A 1 91 ? -3.921 -7.590 5.468 1.00 90.81 91 ASN A O 1
ATOM 710 N N . VAL A 1 92 ? -1.691 -7.390 5.463 1.00 89.94 92 VAL A N 1
ATOM 711 C CA . VAL A 1 92 ? -1.569 -7.270 6.926 1.00 89.94 92 VAL A CA 1
ATOM 712 C C . VAL A 1 92 ? -2.298 -6.029 7.440 1.00 89.94 92 VAL A C 1
ATOM 714 O O . VAL A 1 92 ? -3.067 -6.147 8.387 1.00 89.94 92 VAL A O 1
ATOM 717 N N . VAL A 1 93 ? -2.122 -4.868 6.798 1.00 87.75 93 VAL A N 1
ATOM 718 C CA . VAL A 1 93 ? -2.830 -3.629 7.171 1.00 87.75 93 VAL A CA 1
ATOM 719 C C . VAL A 1 93 ? -4.345 -3.822 7.108 1.00 87.75 93 VAL A C 1
ATOM 721 O O . VAL A 1 93 ? -5.040 -3.438 8.041 1.00 87.75 93 VAL A O 1
ATOM 724 N N . LYS A 1 94 ? -4.855 -4.475 6.056 1.00 85.81 94 LYS A N 1
ATOM 725 C CA . LYS A 1 94 ? -6.280 -4.817 5.949 1.00 85.81 94 LYS A CA 1
ATOM 726 C C . LYS A 1 94 ? -6.725 -5.760 7.061 1.00 85.81 94 LYS A C 1
ATOM 728 O O . LYS A 1 94 ? -7.649 -5.434 7.781 1.00 85.81 94 LYS A O 1
ATOM 733 N N . LEU A 1 95 ? -6.026 -6.875 7.274 1.00 86.31 95 LEU A N 1
ATOM 734 C CA . LEU A 1 95 ? -6.378 -7.849 8.313 1.00 86.31 95 LEU A CA 1
ATOM 735 C C . LEU A 1 95 ? -6.395 -7.240 9.724 1.00 86.31 95 LEU A C 1
ATOM 737 O O . LEU A 1 95 ? -7.237 -7.612 10.537 1.00 86.31 95 LEU A O 1
ATOM 741 N N . VAL A 1 96 ? -5.468 -6.326 10.018 1.00 83.75 96 VAL A N 1
ATOM 742 C CA . VAL A 1 96 ? -5.412 -5.615 11.303 1.00 83.75 96 VAL A CA 1
ATOM 743 C C . VAL A 1 96 ? -6.491 -4.532 11.389 1.00 83.75 96 VAL A C 1
ATOM 745 O O . VAL A 1 96 ? -7.087 -4.372 12.447 1.00 83.75 96 VAL A O 1
ATOM 748 N N . GLY A 1 97 ? -6.761 -3.808 10.300 1.00 77.69 97 GLY A N 1
ATOM 749 C CA . GLY A 1 97 ? -7.774 -2.749 10.252 1.00 77.69 97 GLY A CA 1
ATOM 750 C C . GLY A 1 97 ? -9.220 -3.257 10.232 1.00 77.69 97 GLY A C 1
ATOM 751 O O . GLY A 1 97 ? -10.087 -2.649 10.851 1.00 77.69 97 GLY A O 1
ATOM 752 N N . ASP A 1 98 ? -9.473 -4.387 9.573 1.00 66.81 98 ASP A N 1
ATOM 753 C CA . ASP A 1 98 ? -10.782 -5.053 9.505 1.00 66.81 98 ASP A CA 1
ATOM 754 C C . ASP A 1 98 ? -11.109 -5.803 10.815 1.00 66.81 98 ASP A C 1
ATOM 756 O O . ASP A 1 98 ? -12.259 -6.151 11.098 1.00 66.81 98 ASP A O 1
ATOM 760 N N . GLY A 1 99 ? -10.087 -6.079 11.628 1.00 62.75 99 GLY A N 1
ATOM 761 C CA . GLY A 1 99 ? -10.183 -6.823 12.873 1.00 62.75 99 GLY A CA 1
ATOM 762 C C . GLY A 1 99 ? -10.536 -5.936 14.060 1.00 62.75 99 GLY A C 1
ATOM 763 O O . GLY A 1 99 ? -9.645 -5.451 14.748 1.00 62.75 99 GLY A O 1
ATOM 764 N N . VAL A 1 100 ? -11.833 -5.881 14.376 1.00 59.34 100 VAL A N 1
ATOM 765 C CA . VAL A 1 100 ? -12.433 -5.309 15.597 1.00 59.34 100 VAL A CA 1
ATOM 766 C C . VAL A 1 100 ? -12.677 -3.800 15.513 1.00 59.34 100 VAL A C 1
ATOM 768 O O . VAL A 1 100 ? -11.820 -2.980 15.832 1.00 59.34 100 VAL A O 1
ATOM 771 N N . GLU A 1 101 ? -13.926 -3.433 15.205 1.00 58.91 101 GLU A N 1
ATOM 772 C CA . GLU A 1 101 ? -14.475 -2.150 15.641 1.00 58.91 101 GLU A CA 1
ATOM 773 C C . GLU A 1 101 ? -14.336 -2.077 17.163 1.00 58.91 101 GLU A C 1
ATOM 775 O O . GLU A 1 101 ? -15.048 -2.757 17.909 1.00 58.91 101 GLU A O 1
ATOM 780 N N . TYR A 1 102 ? -13.386 -1.279 17.645 1.00 59.91 102 TYR A N 1
ATOM 781 C CA . TYR A 1 102 ? -13.303 -0.982 19.063 1.00 59.91 102 TYR A CA 1
ATOM 782 C C . TYR A 1 102 ? -14.528 -0.141 19.427 1.00 59.91 102 TYR A C 1
ATOM 784 O O . TYR A 1 102 ? -14.540 1.076 19.237 1.00 59.91 102 TYR A O 1
ATOM 792 N N . GLN A 1 103 ? -15.585 -0.805 19.902 1.00 68.12 103 GLN A N 1
ATOM 793 C CA . GLN A 1 103 ? -16.792 -0.146 20.386 1.00 68.12 103 GLN A CA 1
ATOM 794 C C . GLN A 1 103 ? -16.387 0.778 21.533 1.00 68.12 103 GLN A C 1
ATOM 796 O O . GLN A 1 103 ? -15.982 0.348 22.616 1.00 68.12 103 GLN A O 1
ATOM 801 N N . MET A 1 104 ? -16.409 2.074 21.246 1.00 75.44 104 MET A N 1
ATOM 802 C CA . MET A 1 104 ? -15.990 3.098 22.183 1.00 75.44 104 MET A CA 1
ATOM 803 C C . MET A 1 104 ? -16.930 3.071 23.396 1.00 75.44 104 MET A C 1
ATOM 805 O O . MET A 1 104 ? -18.146 3.025 23.202 1.00 75.44 104 MET A O 1
ATOM 809 N N . PRO A 1 105 ? -16.414 3.116 24.640 1.00 83.81 105 PRO A N 1
ATOM 810 C CA . PRO A 1 105 ? -17.269 3.162 25.818 1.00 83.81 105 PRO A CA 1
ATOM 811 C C . PRO A 1 105 ? -18.260 4.322 25.724 1.00 83.81 105 PRO A C 1
ATOM 813 O O . PRO A 1 105 ? -17.874 5.440 25.356 1.00 83.81 105 PRO A O 1
ATOM 816 N N . GLU A 1 106 ? -19.520 4.069 26.079 1.00 84.00 106 GLU A N 1
ATOM 817 C CA . GLU A 1 106 ? -20.561 5.093 26.021 1.00 84.00 106 GLU A CA 1
ATOM 818 C C . GLU A 1 106 ? -20.128 6.364 26.766 1.00 84.00 106 GLU A C 1
ATOM 820 O O . GLU A 1 106 ? -19.614 6.337 27.887 1.00 84.00 106 GLU A O 1
ATOM 825 N N . GLY A 1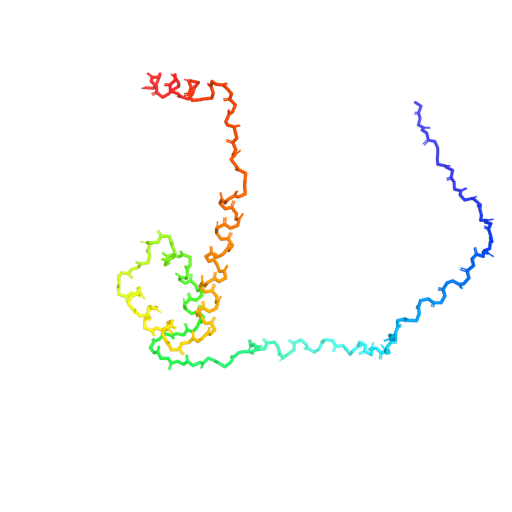 107 ? -20.296 7.512 26.108 1.00 85.69 107 GLY A N 1
ATOM 826 C CA . GLY A 1 107 ? -19.953 8.812 26.680 1.00 85.69 107 GLY A CA 1
ATOM 827 C C . GLY A 1 107 ? -18.459 9.167 26.697 1.00 85.69 107 GLY A C 1
ATOM 828 O O . GLY A 1 107 ? -18.127 10.250 27.186 1.00 85.69 107 GLY A O 1
ATOM 829 N N . PHE A 1 108 ? -17.553 8.346 26.144 1.00 88.12 108 PHE A N 1
ATOM 830 C CA . PHE A 1 108 ? -16.131 8.709 25.996 1.00 88.12 108 PHE A CA 1
ATOM 831 C C . PHE A 1 108 ? -15.956 10.019 25.220 1.00 88.12 108 PHE A C 1
ATOM 833 O O . PHE A 1 108 ? -15.271 10.928 25.689 1.00 88.12 108 PHE A O 1
ATOM 840 N N . SER A 1 109 ? -16.639 10.154 24.079 1.00 86.69 109 SER A N 1
ATOM 841 C CA . SER A 1 109 ? -16.587 11.357 23.244 1.00 86.69 109 SER A CA 1
ATOM 842 C C . SER A 1 109 ? -17.039 12.591 24.028 1.00 86.69 109 SER A C 1
ATOM 844 O O . SER A 1 109 ? -16.374 13.620 23.995 1.00 86.69 109 SER A O 1
ATOM 846 N N . LYS A 1 110 ? -18.122 12.474 24.810 1.00 89.75 110 LYS A N 1
ATOM 847 C CA . LYS A 1 110 ? -18.646 13.568 25.642 1.00 89.75 110 LYS A CA 1
ATOM 848 C C . LYS A 1 110 ? -17.619 14.023 26.685 1.00 89.75 110 LYS A C 1
ATOM 850 O O . LYS A 1 110 ? -17.275 15.198 26.725 1.00 89.75 110 LYS A O 1
ATOM 855 N N . ARG A 1 111 ? -17.046 13.080 27.445 1.00 91.62 111 ARG A N 1
ATOM 856 C CA . ARG A 1 111 ? -15.998 13.360 28.446 1.00 91.62 111 ARG A CA 1
ATOM 857 C C . ARG A 1 111 ? -14.746 13.994 27.832 1.00 91.62 111 ARG A C 1
ATOM 859 O O . ARG A 1 111 ? -14.090 14.793 28.497 1.00 91.62 111 ARG A O 1
ATOM 866 N N . LEU A 1 112 ? -14.399 13.626 26.597 1.00 90.50 112 LEU A N 1
ATOM 867 C CA . LEU A 1 112 ? -13.284 14.219 25.859 1.00 90.50 112 LEU A CA 1
ATOM 868 C C . LEU A 1 112 ? -13.584 15.673 25.462 1.00 90.50 112 LEU A C 1
ATOM 870 O O . LEU A 1 112 ? -12.773 16.555 25.736 1.00 90.50 112 LEU A O 1
ATOM 874 N N . TYR A 1 113 ? -14.755 15.934 24.872 1.00 93.06 113 TYR A N 1
ATOM 875 C CA . TYR A 1 113 ? -15.170 17.287 24.482 1.00 93.06 113 TYR A CA 1
ATOM 876 C C . TYR A 1 113 ? -15.301 18.234 25.675 1.00 93.06 113 TYR A C 1
ATOM 878 O O . TYR A 1 113 ? -14.904 19.393 25.569 1.00 93.06 113 TYR A O 1
ATOM 886 N N . ASP A 1 114 ? -15.809 17.748 26.807 1.00 94.38 114 ASP A N 1
ATOM 887 C CA . ASP A 1 114 ? -15.931 18.546 28.029 1.00 94.38 114 ASP A CA 1
ATOM 888 C C . ASP A 1 114 ? -14.555 19.009 28.537 1.00 94.38 114 ASP A C 1
ATOM 890 O O . ASP A 1 114 ? -14.407 20.147 28.973 1.00 94.38 114 ASP A O 1
ATOM 894 N N . LYS A 1 115 ? -13.518 18.166 28.415 1.00 91.88 115 LYS A N 1
ATOM 895 C CA . LYS A 1 115 ? -12.139 18.526 28.784 1.00 91.88 115 LYS A CA 1
ATOM 896 C C . LYS A 1 115 ? -11.469 19.477 27.793 1.00 91.88 115 LYS A C 1
ATOM 898 O O . LYS A 1 115 ? -10.714 20.341 28.221 1.00 91.88 115 LYS A O 1
ATOM 903 N N . LEU A 1 116 ? -11.719 19.320 26.492 1.00 93.00 116 LEU A N 1
ATOM 904 C CA . LEU A 1 116 ? -11.146 20.196 25.461 1.00 93.00 116 LEU A CA 1
ATOM 905 C C . LEU A 1 116 ? -11.711 21.619 25.524 1.00 93.00 116 LEU A C 1
ATOM 907 O O . LEU A 1 116 ? -10.981 22.560 25.257 1.00 93.00 116 LEU A O 1
ATOM 911 N N . LYS A 1 117 ? -12.990 21.773 25.891 1.00 89.06 117 LYS A N 1
ATOM 912 C CA . LYS A 1 117 ? -13.637 23.087 26.063 1.00 89.06 117 LYS A CA 1
ATOM 913 C C . LYS A 1 117 ? -13.304 23.779 27.388 1.00 89.06 117 LYS A C 1
ATOM 915 O O . LYS A 1 117 ? -13.642 24.945 27.549 1.00 89.06 117 LYS A O 1
ATOM 920 N N . ALA A 1 118 ? -12.748 23.043 28.349 1.00 82.75 118 ALA A N 1
ATOM 921 C CA . ALA A 1 118 ? -12.387 23.557 29.668 1.00 82.75 118 ALA A CA 1
ATOM 922 C C . ALA A 1 118 ? -10.929 24.061 29.754 1.00 82.75 118 ALA A C 1
ATOM 924 O O . ALA A 1 118 ? -10.526 24.509 30.826 1.00 82.75 118 ALA A O 1
ATOM 925 N N . ASN A 1 119 ? -10.160 23.973 28.659 1.00 52.91 119 ASN A N 1
ATOM 926 C CA . ASN A 1 119 ? -8.894 24.693 28.442 1.00 52.91 119 ASN A CA 1
ATOM 927 C C . ASN A 1 119 ? -9.147 25.952 27.610 1.00 52.91 119 ASN A C 1
ATOM 929 O O . ASN A 1 119 ? -8.345 26.898 27.752 1.00 52.91 119 ASN A O 1
#

Secondary structure (DSSP, 8-state):
-PPPP---------------------------GGG---SS----BSB-HHHHHHHHHHHHHT-S-HHHHHHHHHHHHH-HHHHHHHHHHHHHHHHHHSS----PPTTHHHHHHHHHTT-

Foldseek 3Di:
DDDDDDDDDDDDDDDDPPPDDPDDDDDPDDDPVPPPDPPDDFDDDPDTLVVCVVCLVCLVVVNDDPVVNVVNVVCCVPDPVSVVVSVVVVVVVCVVVVPDPPPDPPCPVVVVVVVVVVD